Protein AF-A0A521VG54-F1 (afdb_monomer)

Solvent-accessible surface area (backbone atoms only — not comparable to full-atom values): 6466 Å² total; per-residue (Å²): 123,78,70,60,62,80,76,62,76,72,63,87,82,53,72,74,44,81,44,80,48,78,48,79,45,41,41,70,57,34,67,75,40,92,83,49,93,48,69,40,39,46,36,42,36,40,35,42,39,35,35,54,99,63,37,38,41,37,40,38,42,38,40,40,34,33,52,45,69,38,94,85,79,67,48,77,43,77,45,78,43,77,50,74,48,70,42,37,37,38,58,38,88,68,84,67,99,46,97,57,44,48,64,39,53,80,87,70,131

pLDDT: mean 88.96, std 11.04, range [48.06, 98.44]

Radius of gyration: 16.62 Å; Cα contacts (8 Å, |Δi|>4): 204; chains: 1; bounding box: 33×25×48 Å

Secondary structure (DSSP, 8-state):
-HHHHTT---GGGSPSEEEEEEEEE-HHHHTT-TT-S-SSEEEEEEEEEEE-SSEEEEEEEEEEEEEEE-TTT--EEEEEEEEEEEEEEEE-SS----TTEEEE-TT--

Foldseek 3Di:
DVPCVQVDDPLVPDDAAKDKDKDWDFQVNQVVPPPRPFNGWIKIKIWIWGDDPFKIKIKIWIWTWTWDADPPPRDTDTDTDTDIAIAMEGEDPDDDDDPRYHYDHPPDD

Mean predicted aligned error: 5.99 Å

Sequence (109 aa):
MEVLDHFTIPVEGLSNGLHEFKFSIGNDFFQCFEESPIAHGQLEVYLQFGKEHSMYELTFEIKGTIVTTCDRCLEEFNFPIETHQYLLVKFDEEEWEDADVVYIAPGTP

Structure (mmCIF, N/CA/C/O backbone):
data_AF-A0A521VG54-F1
#
_entry.id   AF-A0A521VG54-F1
#
loop_
_atom_site.group_PDB
_atom_site.id
_atom_site.type_symbol
_atom_site.label_atom_id
_atom_site.label_alt_id
_atom_site.label_comp_id
_atom_site.label_asym_id
_atom_site.label_entity_id
_atom_site.label_seq_id
_atom_site.pdbx_PDB_ins_code
_atom_site.Cartn_x
_atom_site.Cartn_y
_atom_site.Cartn_z
_atom_site.occupancy
_atom_site.B_iso_or_equiv
_atom_site.auth_seq_id
_atom_site.auth_comp_id
_atom_site.auth_asym_id
_atom_site.auth_atom_id
_atom_site.pdbx_PDB_model_num
ATOM 1 N N . MET A 1 1 ? -13.209 -10.573 -7.772 1.00 54.88 1 MET A N 1
ATOM 2 C CA . MET A 1 1 ? -12.049 -10.481 -8.681 1.00 54.88 1 MET A CA 1
ATOM 3 C C . MET A 1 1 ? -11.834 -9.058 -9.202 1.00 54.88 1 MET A C 1
ATOM 5 O O . MET A 1 1 ? -10.684 -8.690 -9.295 1.00 54.88 1 MET A O 1
ATOM 9 N N . GLU A 1 2 ? -12.872 -8.230 -9.410 1.00 76.75 2 GLU A N 1
ATOM 10 C CA . GLU A 1 2 ? -12.729 -6.839 -9.918 1.00 76.75 2 GLU A CA 1
ATOM 11 C C . GLU A 1 2 ? -11.991 -5.847 -8.988 1.00 76.75 2 GLU A C 1
ATOM 13 O O . GLU A 1 2 ? -11.464 -4.845 -9.454 1.00 76.75 2 GLU A O 1
ATOM 18 N N . VAL A 1 3 ? -11.940 -6.092 -7.673 1.00 86.62 3 VAL A N 1
ATOM 19 C CA . VAL A 1 3 ? -11.369 -5.128 -6.707 1.00 86.62 3 VAL A CA 1
ATOM 20 C C . VAL A 1 3 ? -9.845 -5.013 -6.835 1.00 86.62 3 VAL A C 1
ATOM 22 O O . VAL A 1 3 ? -9.313 -3.908 -6.788 1.00 86.62 3 VAL A O 1
ATOM 25 N N . LEU A 1 4 ? -9.135 -6.134 -7.020 1.00 90.25 4 LEU A N 1
ATOM 26 C CA . LEU A 1 4 ? -7.664 -6.159 -7.050 1.00 90.25 4 LEU A CA 1
ATOM 27 C C . LEU A 1 4 ? -7.075 -5.510 -8.312 1.00 90.25 4 LEU A C 1
ATOM 29 O O . LEU A 1 4 ? -5.942 -5.031 -8.284 1.00 90.25 4 LEU A O 1
ATOM 33 N N . ASP A 1 5 ? -7.853 -5.422 -9.391 1.00 90.62 5 ASP A N 1
ATOM 34 C CA . ASP A 1 5 ? -7.417 -4.813 -10.651 1.00 90.62 5 ASP A CA 1
ATOM 35 C C . ASP A 1 5 ? -7.041 -3.332 -10.463 1.00 90.62 5 ASP A C 1
ATOM 37 O O . ASP A 1 5 ? -6.104 -2.839 -11.089 1.00 90.62 5 ASP A O 1
ATOM 41 N N . HIS A 1 6 ? -7.698 -2.630 -9.531 1.00 90.62 6 HIS A N 1
ATOM 42 C CA . HIS A 1 6 ? -7.388 -1.235 -9.186 1.00 90.62 6 HIS A CA 1
ATOM 43 C C . HIS A 1 6 ? -6.028 -1.052 -8.494 1.00 90.62 6 HIS A C 1
ATOM 45 O O . HIS A 1 6 ? -5.532 0.071 -8.409 1.00 90.62 6 HIS A O 1
ATOM 51 N N . PHE A 1 7 ? -5.428 -2.139 -8.011 1.00 92.56 7 PHE A N 1
ATOM 52 C CA . PHE A 1 7 ? -4.139 -2.152 -7.319 1.00 92.56 7 PHE A CA 1
ATOM 53 C C . PHE A 1 7 ? -3.018 -2.732 -8.200 1.00 92.56 7 PHE A C 1
ATOM 55 O O . PHE A 1 7 ? -1.904 -2.947 -7.727 1.00 92.56 7 PHE A O 1
ATOM 62 N N . THR A 1 8 ? -3.294 -2.972 -9.487 1.00 91.62 8 THR A N 1
ATOM 63 C CA . THR A 1 8 ? -2.316 -3.482 -10.455 1.00 91.62 8 THR A CA 1
ATOM 64 C C . THR A 1 8 ? -1.546 -2.339 -11.115 1.00 91.62 8 THR A C 1
ATOM 66 O O . THR A 1 8 ? -2.136 -1.385 -11.625 1.00 91.62 8 THR A O 1
ATOM 69 N N . ILE A 1 9 ? -0.216 -2.454 -11.165 1.00 91.38 9 ILE A N 1
ATOM 70 C CA . ILE A 1 9 ? 0.665 -1.500 -11.850 1.00 91.38 9 ILE A CA 1
ATOM 71 C C . ILE A 1 9 ? 1.242 -2.179 -13.103 1.00 91.38 9 ILE A C 1
ATOM 73 O O . ILE A 1 9 ? 1.986 -3.149 -12.970 1.00 91.38 9 ILE A O 1
ATOM 77 N N . PRO A 1 10 ? 0.949 -1.692 -14.325 1.00 90.44 10 PRO A N 1
ATOM 78 C CA . PRO A 1 10 ? 1.471 -2.277 -15.560 1.00 90.44 10 PRO A CA 1
ATOM 79 C C . PRO A 1 10 ? 2.928 -1.848 -15.796 1.00 90.44 10 PRO A C 1
ATOM 81 O O . PRO A 1 10 ? 3.211 -0.921 -16.559 1.00 90.44 10 PRO A O 1
ATOM 84 N N . VAL A 1 11 ? 3.866 -2.518 -15.120 1.00 88.56 11 VAL A N 1
ATOM 85 C CA . VAL A 1 11 ? 5.276 -2.101 -15.052 1.00 88.56 11 VAL A CA 1
ATOM 86 C C . VAL A 1 11 ? 5.957 -2.050 -16.420 1.00 88.56 11 VAL A C 1
ATOM 88 O O . VAL A 1 11 ? 6.753 -1.140 -16.660 1.00 88.56 11 VAL A O 1
ATOM 91 N N . GLU A 1 12 ? 5.647 -2.964 -17.345 1.00 86.56 12 GLU A N 1
ATOM 92 C CA . GLU A 1 12 ? 6.233 -2.983 -18.697 1.00 86.56 12 GLU A CA 1
ATOM 93 C C . GLU A 1 12 ? 6.038 -1.660 -19.451 1.00 86.56 12 GLU A C 1
ATOM 95 O O . GLU A 1 12 ? 6.951 -1.200 -20.138 1.00 86.56 12 GLU A O 1
ATOM 100 N N . GLY A 1 13 ? 4.882 -1.012 -19.271 1.00 88.62 13 GLY A N 1
ATOM 101 C CA . GLY A 1 13 ? 4.538 0.245 -19.939 1.00 88.62 13 GLY A CA 1
ATOM 102 C C . GLY A 1 13 ? 5.218 1.487 -19.355 1.00 88.62 13 GLY A C 1
ATOM 103 O O . GLY A 1 13 ? 5.154 2.556 -19.961 1.00 88.62 13 GLY A O 1
ATOM 104 N N . LEU A 1 14 ? 5.864 1.372 -18.193 1.00 92.25 14 LEU A N 1
ATOM 105 C CA . LEU A 1 14 ? 6.529 2.490 -17.527 1.00 92.25 14 LEU A CA 1
ATOM 106 C C . LEU A 1 14 ? 7.955 2.683 -18.055 1.00 92.25 14 LEU A C 1
ATOM 108 O O . LEU A 1 14 ? 8.702 1.721 -18.244 1.00 92.25 14 LEU A O 1
ATOM 112 N N . SER A 1 15 ? 8.376 3.933 -18.241 1.00 94.81 15 SER A N 1
ATOM 113 C CA . SER A 1 15 ? 9.787 4.259 -18.471 1.00 94.81 15 SER A CA 1
ATOM 114 C C . SER A 1 15 ? 10.608 4.077 -17.193 1.00 94.81 15 SER A C 1
ATOM 116 O O . SER A 1 15 ? 10.062 4.121 -16.092 1.00 94.81 15 SER A O 1
ATOM 118 N N . ASN A 1 16 ? 11.927 3.941 -17.320 1.00 95.44 16 ASN A N 1
ATOM 119 C CA . ASN A 1 16 ? 12.808 3.998 -16.152 1.00 95.44 16 ASN A CA 1
ATOM 120 C C . ASN A 1 16 ? 12.721 5.377 -15.479 1.00 95.44 16 ASN A C 1
ATOM 122 O O . ASN A 1 16 ? 12.494 6.388 -16.155 1.00 95.44 16 ASN A O 1
ATOM 126 N N . GLY A 1 17 ? 12.882 5.401 -14.158 1.00 96.06 17 GLY A N 1
ATOM 127 C CA . GLY A 1 17 ? 12.716 6.582 -13.314 1.00 96.06 17 GLY A CA 1
ATOM 128 C C . GLY A 1 17 ? 11.638 6.416 -12.242 1.00 96.06 17 GLY A C 1
ATOM 129 O O . GLY A 1 17 ? 11.137 5.320 -11.998 1.00 96.06 17 GLY A O 1
ATOM 130 N N . LEU A 1 18 ? 11.308 7.529 -11.585 1.00 97.38 18 LEU A N 1
ATOM 131 C CA . LEU A 1 18 ? 10.382 7.578 -10.455 1.00 97.38 18 LEU A CA 1
ATOM 132 C C . LEU A 1 18 ? 8.936 7.795 -10.915 1.00 97.38 18 LEU A C 1
ATOM 134 O O . LEU A 1 18 ? 8.655 8.724 -11.674 1.00 97.38 18 LEU A O 1
ATOM 138 N N . HIS A 1 19 ? 8.026 6.982 -10.389 1.00 97.81 19 HIS A N 1
ATOM 139 C CA . HIS A 1 19 ? 6.580 7.065 -10.596 1.00 97.81 19 HIS A CA 1
ATOM 140 C C . HIS A 1 19 ? 5.868 7.130 -9.251 1.00 97.81 19 HIS A C 1
ATOM 142 O O . HIS A 1 19 ? 6.345 6.575 -8.265 1.00 97.81 19 HIS A O 1
ATOM 148 N N . GLU A 1 20 ? 4.716 7.792 -9.206 1.00 97.69 20 GLU A N 1
ATOM 149 C CA . GLU A 1 20 ? 3.954 7.970 -7.971 1.00 97.69 20 GLU A CA 1
ATOM 150 C C . GLU A 1 20 ? 2.527 7.462 -8.157 1.00 97.69 20 GLU A C 1
ATOM 152 O O . GLU A 1 20 ? 1.840 7.828 -9.114 1.00 97.69 20 GLU A O 1
ATOM 157 N N . PHE A 1 21 ? 2.077 6.629 -7.223 1.00 97.56 21 PHE A N 1
ATOM 158 C CA . PHE A 1 21 ? 0.751 6.024 -7.222 1.00 97.56 21 PHE A CA 1
ATOM 159 C C . PHE A 1 21 ? 0.032 6.313 -5.908 1.00 97.56 21 PHE A C 1
ATOM 161 O O . PHE A 1 21 ? 0.648 6.472 -4.852 1.00 97.56 21 PHE A O 1
ATOM 168 N N . LYS A 1 22 ? -1.297 6.382 -5.983 1.00 97.69 22 LYS A N 1
ATOM 169 C CA . LYS A 1 22 ? -2.180 6.544 -4.829 1.00 97.69 22 LYS A CA 1
ATOM 170 C C . LYS A 1 22 ? -3.266 5.491 -4.884 1.00 97.69 22 LYS A C 1
ATOM 172 O O . LYS A 1 22 ? -3.950 5.386 -5.900 1.00 97.69 22 LYS A O 1
ATOM 177 N N . PHE A 1 23 ? -3.433 4.767 -3.789 1.00 97.00 23 PHE A N 1
ATOM 178 C CA . PHE A 1 23 ? -4.458 3.745 -3.648 1.00 97.00 23 PHE A CA 1
ATOM 179 C C . PHE A 1 23 ? -5.264 3.987 -2.380 1.00 97.00 23 PHE A C 1
ATOM 181 O O . PHE A 1 23 ? -4.700 4.328 -1.342 1.00 97.00 23 PHE A O 1
ATOM 188 N N . SER A 1 24 ? -6.567 3.744 -2.459 1.00 96.44 24 SER A N 1
ATOM 189 C CA . SER A 1 24 ? -7.450 3.726 -1.298 1.00 96.44 24 SER A CA 1
ATOM 190 C C . SER A 1 24 ? -7.865 2.280 -1.047 1.00 96.44 24 SER A C 1
ATOM 192 O O . SER A 1 24 ? -8.462 1.636 -1.908 1.00 96.44 24 SER A O 1
ATOM 194 N N . ILE A 1 25 ? -7.510 1.762 0.121 1.00 95.19 25 ILE A N 1
ATOM 195 C CA . ILE A 1 25 ? -7.786 0.400 0.567 1.00 95.19 25 ILE A CA 1
ATOM 196 C C . ILE A 1 25 ? -8.973 0.444 1.526 1.00 95.19 25 ILE A C 1
ATOM 198 O O . ILE A 1 25 ? -8.939 1.152 2.536 1.00 95.19 25 ILE A O 1
ATOM 202 N N . GLY A 1 26 ? -10.005 -0.334 1.211 1.00 94.38 26 GLY A N 1
ATOM 203 C CA . GLY A 1 26 ? -11.196 -0.502 2.032 1.00 94.38 26 GLY A CA 1
ATOM 204 C C . GLY A 1 26 ? -11.446 -1.959 2.415 1.00 94.38 26 GLY A C 1
ATOM 205 O O . GLY A 1 26 ? -10.642 -2.856 2.164 1.00 94.38 26 GLY A O 1
ATOM 206 N N . ASN A 1 27 ? -12.610 -2.201 3.014 1.00 93.69 27 ASN A N 1
ATOM 207 C CA . ASN A 1 27 ? -13.045 -3.535 3.443 1.00 93.69 27 ASN A CA 1
ATOM 208 C C . ASN A 1 27 ? -13.067 -4.568 2.302 1.00 93.69 27 ASN A C 1
ATOM 210 O O . ASN A 1 27 ? -12.792 -5.742 2.527 1.00 93.69 27 ASN A O 1
ATOM 214 N N . ASP A 1 28 ? -13.406 -4.139 1.089 1.00 92.31 28 ASP A N 1
ATOM 215 C CA . ASP A 1 28 ? -13.468 -4.968 -0.116 1.00 92.31 28 ASP A CA 1
ATOM 216 C C . ASP A 1 28 ? -12.097 -5.522 -0.528 1.00 92.31 28 ASP A C 1
ATOM 218 O O . ASP A 1 28 ? -11.998 -6.679 -0.940 1.00 92.31 28 ASP A O 1
ATOM 222 N N . PHE A 1 29 ? -11.032 -4.736 -0.355 1.00 93.50 29 PHE A N 1
ATOM 223 C CA . PHE A 1 29 ? -9.662 -5.202 -0.554 1.00 93.50 29 PHE A CA 1
ATOM 224 C C . PHE A 1 29 ? -9.307 -6.307 0.444 1.00 93.50 29 PHE A C 1
ATOM 226 O O . PHE A 1 29 ? -8.859 -7.376 0.040 1.00 93.50 29 PHE A O 1
ATOM 233 N N . PHE A 1 30 ? -9.552 -6.090 1.741 1.00 91.75 30 PHE A N 1
ATOM 234 C CA . PHE A 1 30 ? -9.216 -7.076 2.773 1.00 91.75 30 PHE A CA 1
ATOM 235 C C . PHE A 1 30 ? -9.980 -8.394 2.603 1.00 91.75 30 PHE A C 1
ATOM 237 O O . PHE A 1 30 ? -9.417 -9.463 2.815 1.00 91.75 30 PHE A O 1
ATOM 244 N N . GLN A 1 31 ? -11.233 -8.335 2.141 1.00 90.94 31 GLN A N 1
ATOM 245 C CA . GLN A 1 31 ? -12.045 -9.518 1.833 1.00 90.94 31 GLN A CA 1
ATOM 246 C C . GLN A 1 31 ? -11.491 -10.369 0.683 1.00 90.94 31 GLN A C 1
ATOM 248 O O . GLN A 1 31 ? -11.886 -11.526 0.545 1.00 90.94 31 GLN A O 1
ATOM 253 N N . CYS A 1 32 ? -10.584 -9.832 -0.139 1.00 90.88 32 CYS A N 1
ATOM 254 C CA . CYS A 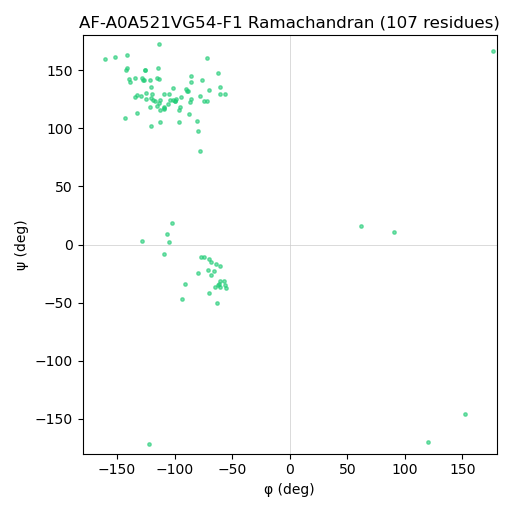1 32 ? -9.909 -10.610 -1.175 1.00 90.88 32 CYS A CA 1
ATOM 255 C C . CYS A 1 32 ? -8.834 -11.559 -0.611 1.00 90.88 32 CYS A C 1
ATOM 257 O O . CYS A 1 32 ? -8.351 -12.415 -1.348 1.00 90.88 32 CYS A O 1
ATOM 259 N N . PHE A 1 33 ? -8.476 -11.432 0.672 1.00 89.75 33 PHE A N 1
ATOM 260 C CA . PHE A 1 33 ? -7.456 -12.238 1.339 1.00 89.75 33 PHE A CA 1
ATOM 261 C C . PHE A 1 33 ? -8.080 -12.980 2.531 1.00 89.75 33 PHE A C 1
ATOM 263 O O . PHE A 1 33 ? -8.295 -12.392 3.589 1.00 89.75 33 PHE A O 1
ATOM 270 N N . GLU A 1 34 ? -8.367 -14.279 2.367 1.00 82.81 34 GLU A N 1
ATOM 271 C CA . GLU A 1 34 ? -9.091 -15.090 3.369 1.00 82.81 34 GLU A CA 1
ATOM 272 C C . GLU A 1 34 ? -8.421 -15.107 4.755 1.00 82.81 34 GLU A C 1
ATOM 274 O O . GLU A 1 34 ? -9.111 -15.158 5.770 1.00 82.81 34 GLU A O 1
ATOM 279 N N . GLU A 1 35 ? -7.089 -15.011 4.807 1.00 85.44 35 GLU A N 1
ATOM 280 C CA . GLU A 1 35 ? -6.295 -15.026 6.045 1.00 85.44 35 GLU A CA 1
ATOM 281 C C . GLU A 1 35 ? -5.820 -13.627 6.482 1.00 85.44 35 GLU A C 1
ATOM 283 O O . GLU A 1 35 ? -4.876 -13.497 7.264 1.00 85.44 35 GLU A O 1
ATOM 288 N N . SER A 1 36 ? -6.448 -12.555 5.983 1.00 86.50 36 SER A N 1
ATOM 289 C CA . SER A 1 36 ? -6.106 -11.194 6.406 1.00 86.50 36 SER A CA 1
ATOM 290 C C . SER A 1 36 ? -6.346 -11.010 7.914 1.00 86.50 36 SER A C 1
ATOM 292 O O . SER A 1 36 ? -7.457 -11.253 8.392 1.00 86.50 36 SER A O 1
ATOM 294 N N . PRO A 1 37 ? -5.364 -10.494 8.680 1.00 85.38 37 PRO A N 1
ATOM 295 C CA . PRO A 1 37 ? -5.571 -10.141 10.085 1.00 85.38 37 PRO A CA 1
ATOM 296 C C . PRO A 1 37 ? -6.473 -8.906 10.254 1.00 85.38 37 PRO A C 1
ATOM 298 O O . PRO A 1 37 ? -6.905 -8.603 11.364 1.00 85.38 37 PRO A O 1
ATOM 301 N N . ILE A 1 38 ? -6.744 -8.176 9.168 1.00 91.00 38 ILE A N 1
ATOM 302 C CA . ILE A 1 38 ? -7.593 -6.985 9.143 1.00 91.00 38 ILE A CA 1
ATOM 303 C C . ILE A 1 38 ? -8.881 -7.344 8.406 1.00 91.00 38 ILE A C 1
ATOM 305 O O . ILE A 1 38 ? -8.839 -7.652 7.218 1.00 91.00 38 ILE A O 1
ATOM 309 N N . ALA A 1 39 ? -10.022 -7.273 9.092 1.00 84.44 39 ALA A N 1
ATOM 310 C CA . ALA A 1 39 ? -11.337 -7.480 8.476 1.00 84.44 39 ALA A CA 1
ATOM 311 C C . ALA A 1 39 ? -11.964 -6.169 7.974 1.00 84.44 39 ALA A C 1
ATOM 313 O O . ALA A 1 39 ? -12.668 -6.152 6.962 1.00 84.44 39 ALA A O 1
ATOM 314 N N . HIS A 1 40 ? -11.707 -5.064 8.683 1.00 93.62 40 HIS A N 1
ATOM 315 C CA . HIS A 1 40 ? -12.274 -3.757 8.377 1.00 93.62 40 HIS A CA 1
ATOM 316 C C . HIS A 1 40 ? -11.241 -2.645 8.539 1.00 93.62 40 HIS A C 1
ATOM 318 O O . HIS A 1 40 ? -10.473 -2.626 9.502 1.00 93.62 40 HIS A O 1
ATOM 324 N N . GLY A 1 41 ? -11.259 -1.682 7.624 1.00 95.19 41 GLY A N 1
ATOM 325 C CA . GLY A 1 41 ? -10.377 -0.528 7.667 1.00 95.19 41 GLY A CA 1
ATOM 326 C C . GLY A 1 41 ? -10.538 0.382 6.459 1.00 95.19 41 GLY A C 1
ATOM 327 O O . GLY A 1 41 ? -11.146 0.017 5.456 1.00 95.19 41 GLY A O 1
ATOM 328 N N . GLN A 1 42 ? -9.968 1.573 6.586 1.00 97.81 42 GLN A N 1
ATOM 329 C CA . GLN A 1 42 ? -9.812 2.552 5.522 1.00 97.81 42 GLN A CA 1
ATOM 330 C C . GLN A 1 42 ? -8.372 3.050 5.575 1.00 97.81 42 GLN A C 1
ATOM 332 O O . GLN A 1 42 ? -7.979 3.698 6.550 1.00 97.81 42 GLN A O 1
ATOM 337 N N . LEU A 1 43 ? -7.589 2.738 4.548 1.00 97.50 43 LEU A N 1
ATOM 338 C CA . LEU A 1 43 ? -6.193 3.147 4.434 1.00 97.50 43 LEU A CA 1
ATOM 339 C C . LEU A 1 43 ? -5.968 3.859 3.102 1.00 97.50 43 LEU A C 1
ATOM 341 O O . LEU A 1 43 ? -6.482 3.448 2.069 1.00 97.50 43 LEU A O 1
ATOM 345 N N . GLU A 1 44 ? -5.155 4.901 3.127 1.00 98.25 44 GLU A N 1
ATOM 346 C CA . GLU A 1 44 ? -4.598 5.546 1.949 1.00 98.25 44 GLU A CA 1
ATOM 347 C C . GLU A 1 44 ? -3.134 5.131 1.830 1.00 98.25 44 GLU A C 1
ATOM 349 O O . GLU A 1 44 ? -2.371 5.228 2.795 1.00 98.25 44 GLU A O 1
ATOM 354 N N . VAL A 1 45 ? -2.751 4.673 0.644 1.00 98.06 45 VAL A N 1
ATOM 355 C CA . VAL A 1 45 ? -1.389 4.264 0.311 1.00 98.06 45 VAL A CA 1
ATOM 356 C C . VAL A 1 45 ? -0.838 5.227 -0.721 1.00 98.06 45 VAL A C 1
ATOM 358 O O . VAL A 1 45 ? -1.384 5.362 -1.817 1.00 98.06 45 VAL A O 1
ATOM 361 N N . TYR A 1 46 ? 0.269 5.868 -0.382 1.00 98.44 46 TYR A N 1
ATOM 362 C CA . TYR A 1 46 ? 1.128 6.550 -1.329 1.00 98.44 46 TYR A CA 1
ATOM 363 C C . TYR A 1 46 ? 2.309 5.647 -1.657 1.00 98.44 46 TYR A C 1
ATOM 365 O O . TYR A 1 46 ? 3.021 5.221 -0.754 1.00 98.44 46 TYR A O 1
ATOM 373 N N . LEU A 1 47 ? 2.511 5.346 -2.935 1.00 97.94 47 LEU A N 1
ATOM 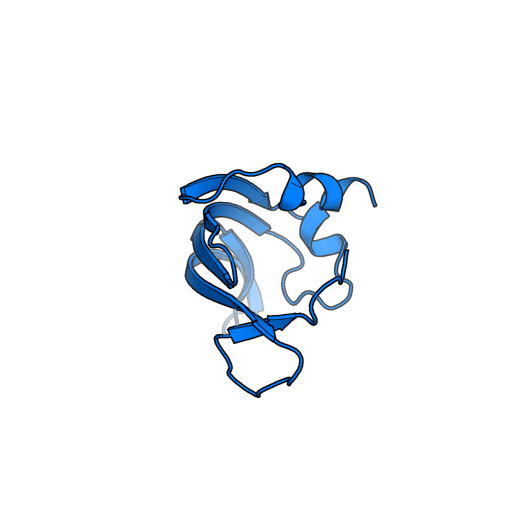374 C CA . LEU A 1 47 ? 3.634 4.540 -3.396 1.00 97.94 47 LEU A CA 1
ATOM 375 C C . LEU A 1 47 ? 4.522 5.382 -4.305 1.00 97.94 47 LEU A C 1
ATOM 377 O O . LEU A 1 47 ? 4.072 5.864 -5.344 1.00 97.94 47 LEU A O 1
ATOM 381 N N . GLN A 1 48 ? 5.795 5.483 -3.944 1.00 98.19 48 GLN A N 1
ATOM 382 C CA . GLN A 1 48 ? 6.858 5.901 -4.846 1.00 98.19 48 GLN A CA 1
ATOM 383 C C . GLN A 1 48 ? 7.527 4.657 -5.431 1.00 98.19 48 GLN A C 1
ATOM 385 O O . GLN A 1 48 ? 8.080 3.841 -4.699 1.00 98.19 48 GLN A O 1
ATOM 390 N N . PHE A 1 49 ? 7.452 4.513 -6.750 1.00 97.38 49 PHE A N 1
ATOM 391 C CA . PHE A 1 49 ? 7.963 3.379 -7.510 1.00 97.38 49 PHE A CA 1
ATOM 392 C C . PHE A 1 49 ? 9.132 3.828 -8.391 1.00 97.38 49 PHE A C 1
ATOM 394 O O . PHE A 1 49 ? 8.941 4.508 -9.401 1.00 97.38 49 PHE A O 1
ATOM 401 N N . GLY A 1 50 ? 10.349 3.465 -8.003 1.00 96.69 50 GLY A N 1
ATOM 402 C CA . GLY A 1 50 ? 11.561 3.642 -8.793 1.00 96.69 50 GLY A CA 1
ATOM 403 C C . GLY A 1 50 ? 11.773 2.451 -9.719 1.00 96.69 50 GLY A C 1
ATOM 404 O O . GLY A 1 50 ? 12.050 1.347 -9.255 1.00 96.69 50 GLY A O 1
ATOM 405 N N . LYS A 1 51 ? 11.657 2.669 -11.030 1.00 94.75 51 LYS A N 1
ATOM 406 C CA . LYS A 1 51 ? 11.949 1.654 -12.043 1.00 94.75 51 LYS A CA 1
ATOM 407 C C . LYS A 1 51 ? 13.371 1.814 -12.564 1.00 94.75 51 LYS A C 1
ATOM 409 O O . LYS A 1 51 ? 13.661 2.793 -13.25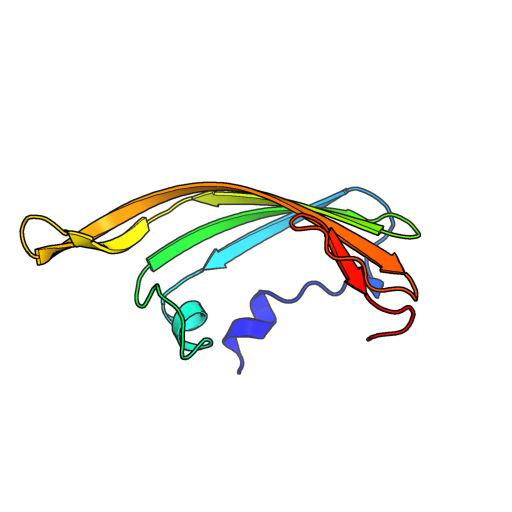1 1.00 94.75 51 LYS A O 1
ATOM 414 N N . GLU A 1 52 ? 14.212 0.817 -12.322 1.00 90.06 52 GLU A N 1
ATOM 415 C CA . GLU A 1 52 ? 15.542 0.703 -12.916 1.00 90.06 52 GLU A CA 1
ATOM 416 C C . GLU A 1 52 ? 15.622 -0.504 -13.861 1.00 90.06 52 GLU A C 1
ATOM 418 O O . GLU A 1 52 ? 14.697 -1.310 -13.976 1.00 90.06 52 GLU A O 1
ATOM 423 N N . HIS A 1 53 ? 16.741 -0.629 -14.578 1.00 85.19 53 HIS A N 1
ATOM 424 C CA . HIS A 1 53 ? 16.928 -1.677 -15.589 1.00 85.19 53 HIS A CA 1
ATOM 425 C C . HIS A 1 53 ? 16.860 -3.108 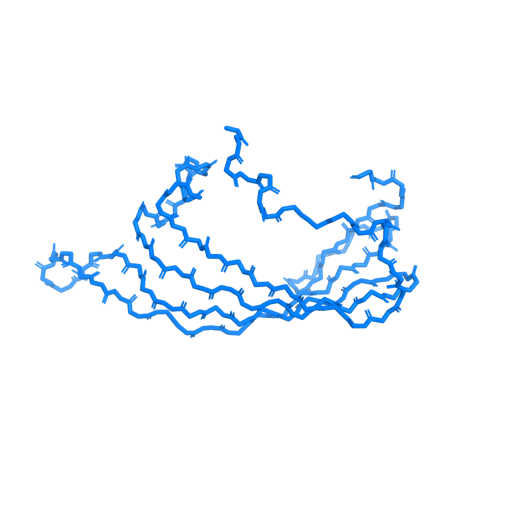-15.028 1.00 85.19 53 HIS A C 1
ATOM 427 O O . HIS A 1 53 ? 16.428 -4.011 -15.737 1.00 85.19 53 HIS A O 1
ATOM 433 N N . SER A 1 54 ? 17.322 -3.322 -13.795 1.00 85.50 54 SER A N 1
ATOM 434 C CA . SER A 1 54 ? 17.491 -4.654 -13.192 1.00 85.50 54 SER A CA 1
ATOM 435 C C . SER A 1 54 ? 16.840 -4.797 -11.816 1.00 85.50 54 SER A C 1
ATOM 437 O O . SER A 1 54 ? 17.008 -5.825 -11.163 1.00 85.50 54 SER A O 1
ATOM 439 N N . MET A 1 55 ? 16.148 -3.762 -11.342 1.00 89.62 55 MET A N 1
ATOM 440 C CA . MET A 1 55 ? 15.517 -3.754 -10.026 1.00 89.62 55 MET A CA 1
ATOM 441 C C . MET A 1 55 ? 14.426 -2.690 -9.946 1.00 89.62 55 MET A C 1
ATOM 443 O O . MET A 1 55 ? 14.456 -1.721 -10.708 1.00 89.62 55 MET A O 1
ATOM 447 N N . TYR A 1 56 ? 13.511 -2.851 -8.993 1.00 93.94 56 TYR A N 1
ATOM 448 C CA . TYR A 1 56 ? 12.525 -1.842 -8.620 1.00 93.94 56 TYR A CA 1
ATOM 449 C C . TYR A 1 56 ? 12.664 -1.466 -7.153 1.00 93.94 56 TYR A C 1
ATOM 451 O O . TYR A 1 56 ? 12.877 -2.327 -6.304 1.00 93.94 56 TYR A O 1
ATOM 459 N N . GLU A 1 57 ? 12.485 -0.188 -6.858 1.00 95.06 57 GLU A N 1
ATOM 460 C CA . GLU A 1 57 ? 12.452 0.346 -5.500 1.00 95.06 57 GLU A CA 1
ATOM 461 C C . GLU A 1 57 ? 11.043 0.834 -5.194 1.00 95.06 57 GLU A C 1
ATOM 463 O O . GLU A 1 57 ? 10.490 1.650 -5.932 1.00 95.06 57 GLU A O 1
ATOM 468 N N . LEU A 1 58 ? 10.445 0.335 -4.119 1.00 96.31 58 LEU A N 1
ATOM 469 C CA . LEU A 1 58 ? 9.094 0.691 -3.716 1.00 96.31 58 LEU A CA 1
ATOM 470 C C . LEU A 1 58 ? 9.131 1.285 -2.316 1.00 96.31 58 LEU A C 1
ATOM 472 O O . LEU A 1 58 ? 9.479 0.600 -1.359 1.00 96.31 58 LEU A O 1
ATOM 476 N N . THR A 1 59 ? 8.723 2.543 -2.196 1.00 97.44 59 THR A N 1
ATOM 477 C CA . THR A 1 59 ? 8.549 3.212 -0.905 1.00 97.44 59 THR A CA 1
ATOM 478 C C . THR A 1 59 ? 7.073 3.488 -0.691 1.00 97.44 59 THR A C 1
ATOM 480 O O . THR A 1 59 ? 6.462 4.261 -1.429 1.00 97.44 59 THR A O 1
ATOM 483 N N . PHE A 1 60 ? 6.503 2.859 0.327 1.00 97.69 60 PHE A N 1
ATOM 484 C CA . PHE A 1 60 ? 5.107 3.002 0.706 1.00 97.69 60 PHE A CA 1
ATOM 485 C C . PHE A 1 60 ? 4.982 3.944 1.897 1.00 97.69 60 PHE A C 1
ATOM 487 O O . PHE A 1 60 ? 5.677 3.780 2.898 1.00 97.69 60 PHE A O 1
ATOM 494 N N . GLU A 1 61 ? 4.033 4.868 1.829 1.00 98.31 61 GLU A N 1
ATOM 495 C CA . GLU A 1 61 ? 3.496 5.581 2.983 1.00 98.31 61 GLU A CA 1
ATOM 496 C C . GLU A 1 61 ? 2.027 5.200 3.131 1.00 98.31 61 GLU A C 1
ATOM 498 O O . GLU A 1 61 ? 1.222 5.430 2.229 1.00 98.31 61 GLU A O 1
ATOM 503 N N . ILE A 1 62 ? 1.668 4.604 4.263 1.00 98.19 62 ILE A N 1
ATOM 504 C CA . ILE A 1 62 ? 0.320 4.094 4.512 1.00 98.19 62 ILE A CA 1
ATOM 505 C C . ILE A 1 62 ? -0.246 4.833 5.713 1.00 98.19 62 ILE A C 1
ATOM 507 O O . ILE A 1 62 ? 0.359 4.820 6.790 1.00 98.19 62 ILE A O 1
ATOM 511 N N . LYS A 1 63 ? -1.410 5.462 5.542 1.00 98.44 63 LYS A N 1
ATOM 512 C CA . LYS A 1 63 ? -2.103 6.190 6.611 1.00 98.44 63 LYS A CA 1
ATOM 513 C C . LYS A 1 63 ? -3.584 5.861 6.640 1.00 98.44 63 LYS A C 1
ATOM 515 O O . LYS A 1 63 ? -4.207 5.734 5.596 1.00 98.44 63 LYS A O 1
ATOM 520 N N . GLY A 1 64 ? -4.172 5.787 7.826 1.00 97.75 64 GLY A N 1
ATOM 521 C CA . GLY A 1 64 ? -5.616 5.626 7.976 1.00 97.75 64 GLY A CA 1
ATOM 522 C C . GLY A 1 64 ? -5.977 4.923 9.269 1.00 97.75 64 GLY A C 1
ATOM 523 O O . GLY A 1 64 ? -5.317 5.115 10.287 1.00 97.75 64 GLY A O 1
ATOM 524 N N . THR A 1 65 ? -7.033 4.118 9.243 1.00 97.88 65 THR A N 1
ATOM 525 C CA . THR A 1 65 ? -7.517 3.396 10.421 1.00 97.88 65 THR A CA 1
ATOM 526 C C . THR A 1 65 ? -7.941 1.982 10.074 1.00 97.88 65 THR A C 1
ATOM 528 O O . THR A 1 65 ? -8.589 1.764 9.053 1.00 97.88 65 THR A O 1
ATOM 531 N N . ILE A 1 66 ? -7.664 1.045 10.973 1.00 97.06 66 ILE A N 1
ATOM 532 C CA . ILE A 1 66 ? -8.221 -0.311 10.941 1.00 97.06 66 ILE A CA 1
ATOM 533 C C . ILE A 1 66 ? -9.118 -0.524 12.154 1.00 97.06 66 ILE A C 1
ATOM 535 O O . ILE A 1 66 ? -8.898 0.085 13.201 1.00 97.06 66 ILE A O 1
ATOM 539 N N . VAL A 1 67 ? -10.112 -1.395 12.037 1.00 96.19 67 VAL A N 1
ATOM 540 C CA . VAL A 1 67 ? -10.881 -1.856 13.194 1.00 96.19 67 VAL A CA 1
ATOM 541 C C . VAL A 1 67 ? -10.132 -3.024 13.816 1.00 96.19 67 VAL A C 1
ATOM 543 O O . VAL A 1 67 ? -9.823 -4.001 13.137 1.00 96.19 67 VAL A O 1
ATOM 546 N N . THR A 1 68 ? -9.834 -2.919 15.106 1.00 94.81 68 THR A N 1
ATOM 547 C CA . THR A 1 68 ? -9.207 -3.997 15.876 1.00 94.81 68 THR A CA 1
ATOM 548 C C . THR A 1 68 ? -9.800 -4.070 17.277 1.00 94.81 68 THR A C 1
ATOM 550 O O . THR A 1 68 ? -10.453 -3.131 17.744 1.00 94.81 68 THR A O 1
ATOM 553 N N . THR A 1 69 ? -9.589 -5.193 17.951 1.00 95.38 69 THR A N 1
ATOM 554 C CA . THR A 1 69 ? -10.057 -5.428 19.316 1.00 95.38 69 THR A CA 1
ATOM 555 C C . THR A 1 69 ? -9.003 -4.970 20.319 1.00 95.38 69 THR A C 1
ATOM 557 O O . THR A 1 69 ? -7.821 -5.271 20.187 1.00 95.38 69 THR A O 1
ATOM 560 N N . CYS A 1 70 ? -9.417 -4.244 21.355 1.00 93.31 70 CYS A N 1
ATOM 561 C CA . CYS A 1 70 ? -8.520 -3.858 22.438 1.00 93.31 70 CYS A CA 1
ATOM 562 C C . CYS A 1 70 ? -8.212 -5.053 23.353 1.00 93.31 70 CYS A C 1
ATOM 564 O O . CYS A 1 70 ? -9.115 -5.583 23.996 1.00 93.31 70 CYS A O 1
ATOM 566 N N . ASP A 1 71 ? -6.934 -5.386 23.542 1.00 92.75 71 ASP A N 1
ATOM 567 C CA . ASP A 1 71 ? -6.504 -6.489 24.422 1.00 92.75 71 ASP A CA 1
ATOM 568 C C . ASP A 1 71 ? -6.916 -6.327 25.898 1.00 92.75 71 ASP A C 1
ATOM 570 O O . ASP A 1 71 ? -6.897 -7.286 26.669 1.00 92.75 71 ASP A O 1
ATOM 574 N N . ARG A 1 72 ? -7.263 -5.104 26.329 1.00 94.44 72 ARG A N 1
ATOM 575 C CA . ARG A 1 72 ? -7.599 -4.802 27.731 1.00 94.44 72 ARG A CA 1
ATOM 576 C C . ARG A 1 72 ? -9.089 -4.878 28.037 1.00 94.44 72 ARG A C 1
ATOM 578 O O . A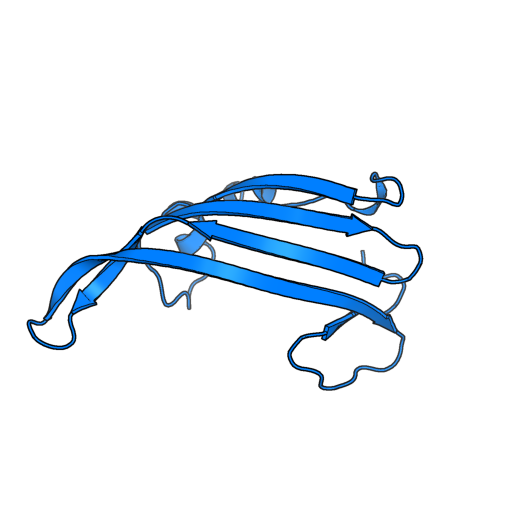RG A 1 72 ? -9.450 -5.409 29.083 1.00 94.44 72 ARG A O 1
ATOM 585 N N . CYS A 1 73 ? -9.932 -4.281 27.197 1.00 96.25 73 CYS A N 1
ATOM 586 C CA . CYS A 1 73 ? -11.383 -4.224 27.417 1.00 96.25 73 CYS A CA 1
ATOM 587 C C . CYS A 1 73 ? -12.184 -5.105 26.455 1.00 96.25 73 CYS A C 1
ATOM 589 O O . CYS A 1 73 ? -13.378 -5.276 26.676 1.00 96.25 73 CYS A O 1
ATOM 591 N N . LEU A 1 74 ? -11.536 -5.682 25.436 1.00 94.81 74 LEU A N 1
ATOM 592 C CA . LEU A 1 74 ? -12.151 -6.484 24.374 1.00 94.81 74 LEU A CA 1
ATOM 593 C C . LEU A 1 74 ? -13.169 -5.721 23.511 1.00 94.81 74 LEU A C 1
ATOM 595 O O . LEU A 1 74 ? -13.943 -6.337 22.785 1.00 94.81 74 LEU A O 1
ATOM 599 N N . GLU A 1 75 ? -13.166 -4.388 23.561 1.00 96.31 75 GLU A N 1
ATOM 600 C CA . GLU A 1 75 ? -13.995 -3.553 22.690 1.00 96.31 75 GLU A CA 1
ATOM 601 C C . GLU A 1 75 ? -13.296 -3.304 21.351 1.00 96.31 75 GLU A C 1
ATOM 603 O O . GLU A 1 75 ? -12.070 -3.164 21.284 1.00 96.31 75 GLU A O 1
ATOM 608 N N . GLU A 1 76 ? -14.086 -3.237 20.282 1.00 95.69 76 GLU A N 1
ATOM 609 C CA . GLU A 1 76 ? -13.608 -2.835 18.964 1.00 95.69 76 GLU A CA 1
ATOM 610 C C . GLU A 1 76 ? -13.410 -1.322 18.896 1.00 95.69 76 GLU A C 1
ATOM 612 O O . GLU A 1 76 ? -14.210 -0.540 19.416 1.00 95.69 76 GLU A O 1
ATOM 617 N N . PHE A 1 77 ? -12.352 -0.897 18.216 1.00 95.81 77 PHE A N 1
ATOM 618 C CA . PHE A 1 77 ? -12.077 0.514 17.999 1.00 95.81 77 PHE A CA 1
ATOM 619 C C . PHE A 1 77 ? -11.295 0.738 16.704 1.00 95.81 77 PHE A C 1
ATOM 621 O O . PHE A 1 77 ? -10.669 -0.173 16.165 1.00 95.81 77 PHE A O 1
ATOM 628 N N . ASN A 1 78 ? -11.320 1.981 16.218 1.00 96.50 78 ASN A N 1
ATOM 629 C CA . ASN A 1 78 ? -10.507 2.406 15.083 1.00 96.50 78 ASN A CA 1
ATOM 630 C C . ASN A 1 78 ? -9.081 2.695 15.560 1.00 96.50 78 ASN A C 1
ATOM 632 O O . ASN A 1 78 ? -8.830 3.714 16.209 1.00 96.50 78 ASN A O 1
ATOM 636 N N . PHE A 1 79 ? -8.154 1.803 15.238 1.00 96.12 79 PHE A N 1
ATOM 637 C CA . PHE A 1 79 ? -6.735 1.968 15.507 1.00 96.12 79 PHE A CA 1
ATOM 638 C C . PHE A 1 79 ? -6.070 2.731 14.353 1.00 96.12 79 PHE A C 1
ATOM 640 O O . PHE A 1 79 ? -6.163 2.286 13.204 1.00 96.12 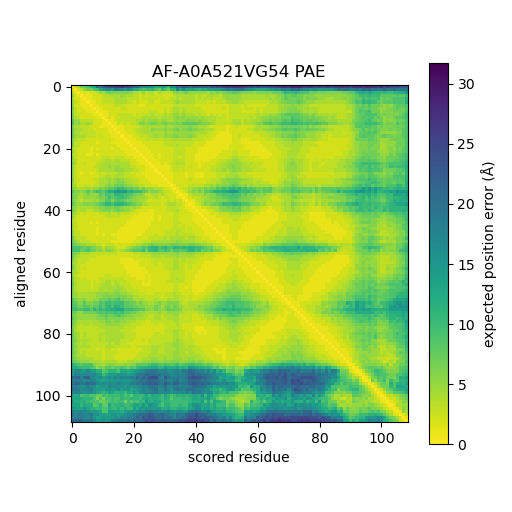79 PHE A O 1
ATOM 647 N N . PRO A 1 80 ? -5.421 3.880 14.618 1.00 97.31 80 PRO A N 1
ATOM 648 C CA . PRO A 1 80 ? -4.733 4.637 13.584 1.00 97.31 80 PRO A CA 1
ATOM 649 C C . PRO A 1 80 ? -3.482 3.895 13.110 1.00 97.31 80 PRO A C 1
ATOM 651 O O . PRO A 1 80 ? -2.668 3.444 13.914 1.00 97.31 80 PRO A O 1
ATOM 654 N N . ILE A 1 81 ? -3.320 3.813 11.795 1.00 96.81 81 ILE A N 1
ATOM 655 C CA . ILE A 1 81 ? -2.128 3.301 11.130 1.00 96.81 81 ILE A CA 1
ATOM 656 C C . ILE A 1 81 ? -1.406 4.478 10.487 1.00 96.81 81 ILE A C 1
ATOM 658 O O . ILE A 1 81 ? -2.006 5.260 9.753 1.00 96.81 81 ILE A O 1
ATOM 662 N N . GLU A 1 82 ? -0.110 4.575 10.754 1.00 97.69 82 GLU A N 1
ATOM 663 C CA . GLU A 1 82 ? 0.832 5.422 10.034 1.00 97.69 82 GLU A CA 1
ATOM 664 C C . GLU A 1 82 ? 2.146 4.647 9.951 1.00 97.69 82 GLU A C 1
ATOM 666 O O . GLU A 1 82 ? 2.796 4.394 10.966 1.00 97.69 82 GLU A O 1
ATOM 671 N N . THR A 1 83 ? 2.496 4.181 8.756 1.00 96.31 83 THR A N 1
ATOM 672 C CA . THR A 1 83 ? 3.701 3.376 8.544 1.00 96.31 83 THR A CA 1
ATOM 673 C C . THR A 1 83 ? 4.363 3.725 7.221 1.00 96.31 83 THR A C 1
ATOM 675 O O . THR A 1 83 ? 3.703 4.124 6.261 1.00 96.31 83 THR A O 1
ATOM 678 N N . HIS A 1 84 ? 5.682 3.568 7.203 1.00 97.00 84 HIS A N 1
ATOM 679 C CA . HIS A 1 84 ? 6.514 3.697 6.022 1.00 97.00 84 HIS A CA 1
ATOM 680 C C . HIS A 1 84 ? 7.217 2.363 5.805 1.00 97.00 84 HIS A C 1
ATOM 682 O O . HIS A 1 84 ? 7.798 1.825 6.748 1.00 97.00 84 HIS A O 1
ATOM 688 N N . GLN A 1 85 ? 7.141 1.831 4.592 1.00 94.56 85 GLN A N 1
ATOM 689 C CA . GLN A 1 85 ? 7.765 0.561 4.227 1.00 94.56 85 GLN A CA 1
ATOM 690 C C . GLN A 1 85 ? 8.604 0.751 2.973 1.00 94.56 85 GLN A C 1
ATOM 692 O O . GLN A 1 85 ? 8.222 1.506 2.080 1.00 94.56 85 GLN A O 1
ATOM 697 N N . TYR A 1 86 ? 9.736 0.063 2.913 1.00 93.94 86 TYR A N 1
ATOM 698 C CA . TYR A 1 86 ? 10.601 0.024 1.743 1.00 93.94 86 TYR A CA 1
ATOM 699 C C . TYR A 1 86 ? 10.719 -1.422 1.277 1.00 93.94 86 TYR A C 1
ATOM 701 O O . TYR A 1 86 ? 10.893 -2.317 2.098 1.00 93.94 86 TYR A O 1
ATOM 709 N N . LEU A 1 87 ? 10.607 -1.639 -0.027 1.00 92.38 87 LEU A N 1
ATOM 710 C CA . LEU A 1 87 ? 10.741 -2.946 -0.649 1.00 92.38 87 LEU A CA 1
ATOM 711 C C . LEU A 1 87 ? 11.625 -2.819 -1.885 1.00 92.38 87 LEU A C 1
ATOM 713 O O . LEU A 1 87 ? 11.346 -2.015 -2.778 1.00 92.38 87 LEU A O 1
ATOM 717 N N . LEU A 1 88 ? 12.666 -3.643 -1.950 1.00 91.50 88 LEU A N 1
ATOM 718 C CA . LEU A 1 88 ? 13.535 -3.745 -3.113 1.00 91.50 88 LEU A CA 1
ATOM 719 C C . LEU A 1 88 ? 13.196 -5.023 -3.882 1.00 91.50 88 LEU A C 1
ATOM 721 O O . LEU A 1 88 ? 13.249 -6.119 -3.339 1.00 91.50 88 LEU A O 1
ATOM 725 N N . VAL A 1 89 ? 12.874 -4.905 -5.163 1.00 89.44 89 VAL A N 1
ATOM 726 C CA . VAL A 1 89 ? 12.634 -6.060 -6.037 1.00 89.44 89 VAL A CA 1
ATOM 727 C C . VAL A 1 89 ? 13.830 -6.213 -6.958 1.00 89.44 89 VAL A C 1
ATOM 729 O O . VAL A 1 89 ? 14.147 -5.290 -7.706 1.00 89.44 89 VAL A O 1
ATOM 732 N N . LYS A 1 90 ? 14.502 -7.362 -6.922 1.00 85.81 90 LYS A N 1
ATOM 733 C CA . LYS A 1 90 ? 15.632 -7.677 -7.805 1.00 85.81 90 LYS A CA 1
ATOM 734 C C . LYS A 1 90 ? 15.269 -8.803 -8.754 1.00 85.81 90 LYS A C 1
ATOM 736 O O . LYS A 1 90 ? 14.612 -9.764 -8.365 1.00 85.81 90 LYS A O 1
ATOM 741 N N . PHE A 1 91 ? 15.749 -8.695 -9.986 1.00 81.12 91 PHE A N 1
ATOM 742 C CA . PHE A 1 91 ? 15.629 -9.769 -10.962 1.00 81.12 91 PHE A CA 1
ATOM 743 C C . PHE A 1 91 ? 16.911 -10.595 -10.967 1.00 81.12 91 PHE A C 1
ATOM 745 O O . PHE A 1 91 ? 17.936 -10.127 -11.462 1.00 81.12 91 PHE A O 1
ATOM 752 N N . ASP A 1 92 ? 16.852 -11.793 -10.391 1.00 74.62 92 ASP A N 1
ATOM 753 C CA . ASP A 1 92 ? 17.984 -12.718 -10.282 1.00 74.62 92 ASP A CA 1
ATOM 754 C C . ASP A 1 92 ? 17.499 -14.160 -10.502 1.00 74.62 92 ASP A C 1
ATOM 756 O O . ASP A 1 92 ? 16.331 -14.472 -10.266 1.00 74.62 92 ASP A O 1
ATOM 760 N N . GLU A 1 93 ? 18.379 -15.028 -10.998 1.00 67.31 93 GLU A N 1
ATOM 761 C CA . GLU A 1 93 ? 18.090 -16.459 -11.187 1.00 67.31 93 GLU A CA 1
ATOM 762 C C . GLU A 1 93 ? 18.220 -17.242 -9.874 1.00 67.31 93 GLU A C 1
ATOM 764 O O . GLU A 1 93 ? 17.601 -18.296 -9.718 1.00 67.31 93 GLU A O 1
ATOM 769 N N . GLU A 1 94 ? 19.014 -16.730 -8.931 1.00 68.00 94 GLU A N 1
ATOM 770 C CA . GLU A 1 94 ? 19.202 -17.321 -7.609 1.00 68.00 94 GLU A CA 1
ATOM 771 C C . GLU A 1 94 ? 18.314 -16.610 -6.577 1.00 68.00 94 GLU A C 1
ATOM 773 O O . GLU A 1 94 ? 18.371 -15.390 -6.415 1.00 68.00 94 GLU A O 1
ATOM 778 N N . GLU A 1 95 ? 17.486 -17.376 -5.865 1.00 62.31 95 GLU A N 1
ATOM 779 C CA . GLU A 1 95 ? 16.729 -16.876 -4.716 1.00 62.31 95 GLU A CA 1
ATOM 780 C C . GLU A 1 95 ? 17.649 -16.774 -3.494 1.00 62.31 95 GLU A C 1
ATOM 782 O O . GLU A 1 95 ? 18.299 -17.748 -3.103 1.00 62.31 95 GLU A O 1
ATOM 787 N N . TRP A 1 96 ? 17.672 -15.601 -2.862 1.00 69.69 96 TRP A N 1
ATOM 788 C CA . TRP A 1 96 ? 18.373 -15.377 -1.599 1.00 69.69 96 TRP A CA 1
ATOM 789 C C . TRP A 1 96 ? 17.357 -15.033 -0.506 1.00 69.69 96 TRP A C 1
ATOM 791 O O . TRP A 1 96 ? 16.382 -14.329 -0.759 1.00 69.69 96 TRP A O 1
ATOM 801 N N . GLU A 1 97 ? 17.591 -15.497 0.723 1.00 63.19 97 GLU A N 1
ATOM 802 C CA . GLU A 1 97 ? 16.796 -15.074 1.881 1.00 63.19 97 GLU A CA 1
ATOM 803 C C . GLU A 1 97 ? 17.279 -13.701 2.371 1.00 63.19 97 GLU A C 1
ATOM 805 O O . GLU A 1 97 ? 18.254 -13.600 3.119 1.00 63.19 97 GLU A O 1
ATOM 810 N N . ASP A 1 98 ? 16.588 -12.642 1.955 1.00 70.00 98 ASP A N 1
ATOM 811 C CA . ASP A 1 98 ? 16.742 -11.289 2.492 1.00 70.00 98 ASP A CA 1
ATOM 812 C C . ASP A 1 98 ? 15.343 -10.722 2.789 1.00 70.00 98 ASP A C 1
ATOM 814 O O . ASP A 1 98 ? 14.440 -10.809 1.961 1.00 70.00 98 ASP A O 1
ATOM 818 N N . ALA A 1 99 ? 15.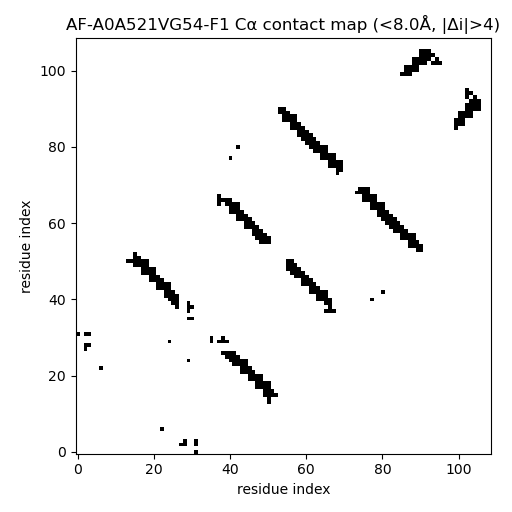132 -10.204 4.001 1.00 65.88 99 ALA A N 1
ATOM 819 C CA . ALA A 1 99 ? 13.801 -9.820 4.480 1.00 65.88 99 ALA A CA 1
ATOM 820 C C . ALA A 1 99 ? 13.226 -8.604 3.735 1.00 65.88 99 ALA A C 1
ATOM 822 O O . ALA A 1 99 ? 12.007 -8.469 3.636 1.00 65.88 99 ALA A O 1
ATOM 823 N N . ASP A 1 100 ? 14.104 -7.755 3.196 1.00 72.19 100 ASP A N 1
ATOM 824 C CA . ASP A 1 100 ? 13.736 -6.498 2.539 1.00 72.19 100 ASP A CA 1
ATOM 825 C C . ASP A 1 100 ? 13.844 -6.583 1.002 1.00 72.19 100 ASP A C 1
ATOM 827 O O . ASP A 1 100 ? 13.604 -5.593 0.298 1.00 72.19 100 ASP A O 1
ATOM 831 N N . VAL A 1 101 ? 14.210 -7.760 0.467 1.00 78.25 101 VAL A N 1
ATOM 832 C CA . VAL A 1 101 ? 14.431 -7.977 -0.967 1.00 78.25 101 VAL A CA 1
ATOM 833 C C . VAL A 1 101 ? 13.586 -9.131 -1.488 1.00 78.25 101 VAL A C 1
ATOM 835 O O . VAL A 1 101 ? 13.687 -10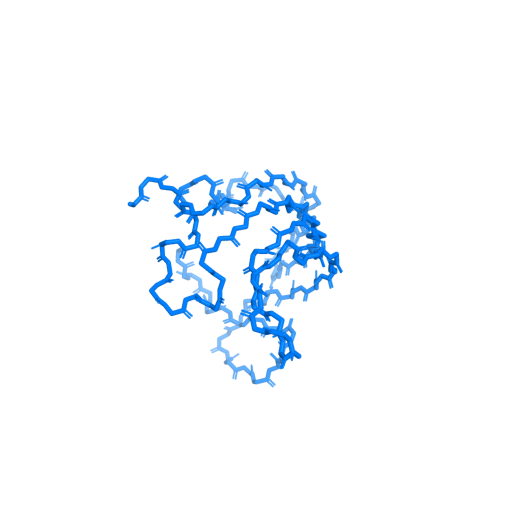.26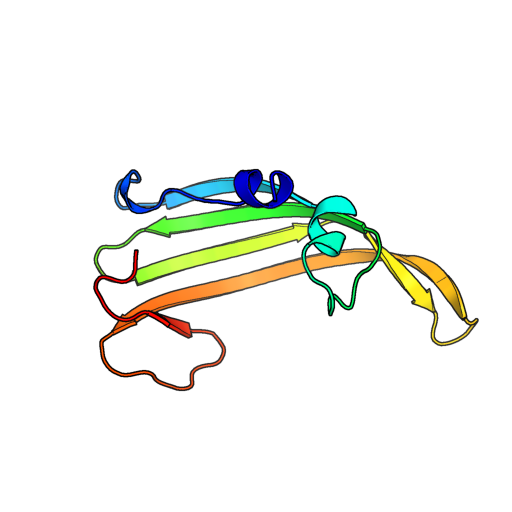2 -1.027 1.00 78.25 101 VAL A O 1
ATOM 838 N N . VAL A 1 102 ? 12.801 -8.860 -2.526 1.00 79.00 102 VAL A N 1
ATOM 839 C CA . VAL A 1 102 ? 12.083 -9.897 -3.273 1.00 79.00 102 VAL A CA 1
ATOM 840 C C . VAL A 1 102 ? 12.857 -10.209 -4.545 1.00 79.00 102 VAL A C 1
ATOM 842 O O . VAL A 1 102 ? 13.117 -9.317 -5.355 1.00 79.00 102 VAL A O 1
ATOM 845 N N . TYR A 1 103 ? 13.210 -11.479 -4.723 1.00 77.50 103 TYR A N 1
ATOM 846 C CA . TYR A 1 103 ? 13.872 -11.983 -5.922 1.00 77.50 103 TYR A CA 1
ATOM 847 C C . TYR A 1 103 ? 12.831 -12.531 -6.897 1.00 77.50 103 TYR A C 1
ATOM 849 O O . TYR A 1 103 ? 11.996 -13.353 -6.523 1.00 77.50 103 TYR A O 1
ATOM 857 N N . ILE A 1 104 ? 12.861 -12.058 -8.143 1.00 76.19 104 ILE A N 1
ATOM 858 C CA . ILE A 1 104 ? 11.974 -12.522 -9.215 1.00 76.19 104 ILE A CA 1
ATOM 859 C C . ILE A 1 104 ? 12.827 -13.072 -10.354 1.00 76.19 104 ILE A C 1
ATOM 861 O O . ILE A 1 104 ? 13.678 -12.367 -10.896 1.00 76.19 104 ILE A O 1
ATOM 865 N N . ALA A 1 105 ? 12.560 -14.311 -10.768 1.00 72.56 105 ALA A N 1
ATOM 866 C CA . ALA A 1 105 ? 13.237 -14.902 -11.914 1.00 72.56 105 ALA A CA 1
ATOM 867 C C . ALA A 1 105 ? 12.972 -14.077 -13.196 1.00 72.56 105 ALA A C 1
ATOM 869 O O . ALA A 1 105 ? 11.815 -13.710 -13.464 1.00 72.56 105 ALA A O 1
ATOM 870 N N . PRO A 1 106 ? 14.001 -13.803 -14.023 1.00 65.44 106 PRO A N 1
ATOM 871 C CA . PRO A 1 106 ? 13.838 -13.057 -15.267 1.00 65.44 106 PRO A CA 1
ATOM 872 C C . PRO A 1 106 ? 12.801 -13.707 -16.200 1.00 65.44 106 PRO A C 1
ATOM 874 O O . PRO A 1 106 ? 12.883 -14.895 -16.501 1.00 65.44 106 PRO A O 1
ATOM 877 N N . GLY A 1 107 ? 11.839 -12.921 -16.698 1.00 64.56 107 GLY A N 1
ATOM 878 C CA . GLY A 1 107 ? 10.810 -13.397 -17.636 1.00 64.56 107 GLY A CA 1
ATOM 879 C C . GLY A 1 107 ? 9.519 -13.925 -16.996 1.00 64.56 107 GLY A C 1
ATOM 880 O O . GLY A 1 107 ? 8.693 -14.497 -17.708 1.00 64.56 107 GLY A O 1
ATOM 881 N N . THR A 1 108 ? 9.328 -13.724 -15.689 1.00 59.81 108 THR A N 1
ATOM 882 C CA . THR A 1 108 ? 8.016 -13.895 -15.044 1.00 59.81 108 THR A CA 1
ATOM 883 C C . THR A 1 108 ? 7.094 -12.734 -15.465 1.00 59.81 108 THR A C 1
ATOM 885 O O . THR A 1 108 ? 7.516 -11.586 -15.307 1.00 59.81 108 THR A O 1
ATOM 888 N N . PRO A 1 109 ? 5.913 -13.008 -16.058 1.00 48.06 109 PRO A N 1
ATOM 889 C CA . PRO A 1 109 ? 4.986 -11.986 -16.556 1.00 48.06 109 PRO A CA 1
ATOM 890 C C . PRO A 1 109 ? 4.303 -11.180 -15.446 1.00 48.06 109 PRO A C 1
ATOM 892 O O . PRO A 1 109 ? 4.166 -11.713 -14.321 1.00 48.06 109 PRO A O 1
#